Protein AF-A0A3D4EBK7-F1 (afdb_monomer)

Radius of gyration: 24.38 Å; Cα contacts (8 Å, |Δi|>4): 128; chains: 1; bounding box: 46×70×56 Å

Foldseek 3Di:
DDDDPCPVVVLVVVQVVVLVVQDDPDDPDPSPTAADEAEAEEQDDDDPDPPDDQKDKDADADPPPRHGPDPRYMYIYGNLNPLDDDLVRQPDPVNVVSVCVNCVVVPPDDPPSQPDPVVVVVVVVVVLVPDDPVVVVVSVVVVVVVVVVVVVVVVVVVVVVVVVVVVD

Secondary structure (DSSP, 8-state):
----TTHHHHHHHHHHHHHHHTPPTTS-----PPPEEEEEEESS--SS-TT--SEEEEE-B-TTT--BS-SSEEEEEEEGGG----GGG--SHHHHHHHHHHHGGGTTS--GGG-SHHHHHHHHHHHHHHS-HHHHHHHHHHHHHHHHHHHHHHHHHHHHHHHHHH--

Mean predicted aligned error: 13.26 Å

Solvent-accessible surface ar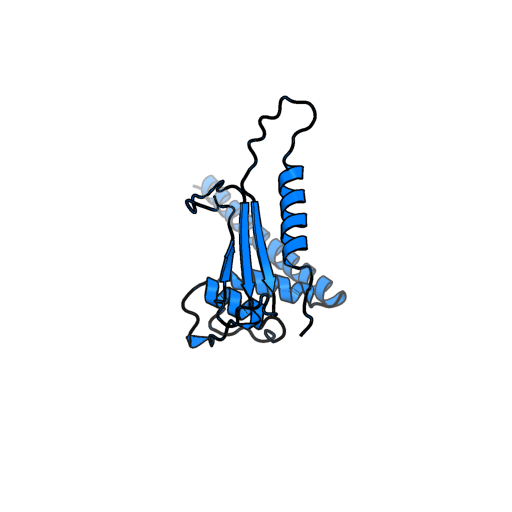ea (backbone atoms only — not comparable to full-atom values): 10391 Å² total; per-residue (Å²): 134,85,82,66,91,58,54,67,59,48,53,50,51,55,48,49,52,58,60,57,67,68,63,64,86,97,54,97,70,84,80,83,70,79,65,46,75,45,76,46,81,38,74,59,89,81,78,92,62,89,80,68,64,51,67,46,76,51,68,54,52,43,89,86,81,61,46,71,74,50,86,46,47,39,41,37,38,35,30,47,62,68,66,78,76,53,75,92,64,51,82,44,75,67,46,47,50,50,48,46,68,61,41,54,95,69,59,85,63,85,56,80,85,56,74,48,78,75,43,49,61,52,50,54,52,50,51,57,69,72,42,52,78,66,52,40,53,52,50,52,50,51,56,50,52,53,52,51,52,51,50,51,54,50,48,53,53,52,52,54,52,53,52,55,62,74,76,104

Sequence (168 aa):
MAYQKHFRERALYYSGMVMHSQGVKGKKWNYNIKGVYFIGLQNFTFGPERGGGLIRRYSIRDDESGELMTDKLRFVFIEIGRFDKRPEELKTNLDKWFYVLKNLHRLLERPTALVDRIFRRFFEAAEVISLTKEEKKQYVSNMINERDTYNQIAYAREFGREEGIKQG

Structure (mmCIF, N/CA/C/O backbone):
data_AF-A0A3D4EBK7-F1
#
_entry.id   AF-A0A3D4EBK7-F1
#
loop_
_atom_site.group_PDB
_atom_site.id
_atom_site.type_symbol
_atom_site.label_atom_id
_atom_site.label_alt_id
_atom_site.label_comp_id
_atom_site.label_asym_id
_atom_site.label_entity_id
_atom_site.label_seq_id
_atom_site.pdbx_PDB_ins_code
_atom_site.Cartn_x
_atom_site.Cartn_y
_atom_site.Cartn_z
_atom_site.occupancy
_atom_site.B_iso_or_equiv
_atom_site.auth_seq_id
_atom_site.auth_comp_id
_atom_site.auth_asym_id
_atom_site.auth_atom_id
_atom_site.pdbx_PDB_model_num
ATOM 1 N N . MET A 1 1 ? 17.545 -15.353 -1.963 1.00 46.62 1 MET A N 1
ATOM 2 C CA . MET A 1 1 ? 16.544 -14.348 -1.530 1.00 46.62 1 MET A CA 1
ATOM 3 C C . MET A 1 1 ? 16.674 -14.158 -0.029 1.00 46.62 1 MET A C 1
ATOM 5 O O . MET A 1 1 ? 16.774 -15.155 0.671 1.00 46.62 1 MET A O 1
ATOM 9 N N . ALA A 1 2 ? 16.711 -12.917 0.461 1.00 49.31 2 ALA A N 1
ATOM 10 C CA . ALA A 1 2 ? 16.822 -12.640 1.892 1.00 49.31 2 ALA A CA 1
ATOM 11 C C . ALA A 1 2 ? 15.432 -12.681 2.549 1.00 49.31 2 ALA A C 1
ATOM 13 O O . ALA A 1 2 ? 14.575 -11.854 2.244 1.00 49.31 2 ALA A O 1
ATOM 14 N N . TYR A 1 3 ? 15.208 -13.649 3.438 1.00 56.78 3 TYR A N 1
ATOM 15 C CA . TYR A 1 3 ? 14.006 -13.722 4.266 1.00 56.78 3 TYR A CA 1
ATOM 16 C C . TYR A 1 3 ? 14.026 -12.598 5.312 1.00 56.78 3 TYR A C 1
ATOM 18 O O . TYR A 1 3 ? 14.952 -12.495 6.115 1.00 56.78 3 TYR A O 1
ATOM 26 N N . GLN A 1 4 ? 13.008 -11.740 5.306 1.00 65.38 4 GLN A N 1
ATOM 27 C CA . GLN A 1 4 ? 12.892 -10.617 6.238 1.00 65.38 4 GLN A CA 1
ATOM 28 C C . GLN A 1 4 ? 12.036 -11.023 7.442 1.00 65.38 4 GLN A C 1
ATOM 30 O O . GLN A 1 4 ? 10.821 -10.834 7.439 1.00 65.38 4 GLN A O 1
ATOM 35 N N . LYS A 1 5 ? 12.686 -11.561 8.482 1.00 66.94 5 LYS A N 1
ATOM 36 C CA . LYS A 1 5 ? 12.030 -12.133 9.675 1.00 66.94 5 LYS A CA 1
ATOM 37 C C . LYS A 1 5 ? 10.994 -11.211 10.330 1.00 66.94 5 LYS A C 1
ATOM 39 O O . LYS A 1 5 ? 9.977 -11.706 10.791 1.00 66.94 5 LYS A O 1
ATOM 44 N N . HIS A 1 6 ? 11.245 -9.901 10.344 1.00 78.06 6 HIS A N 1
ATOM 45 C CA . HIS A 1 6 ? 10.429 -8.921 11.075 1.00 78.06 6 HIS A CA 1
ATOM 46 C C . HIS A 1 6 ? 9.628 -7.974 10.172 1.00 78.06 6 HIS A C 1
ATOM 48 O O . HIS A 1 6 ? 9.375 -6.820 10.517 1.00 78.06 6 HIS A O 1
ATOM 54 N N . PHE A 1 7 ? 9.305 -8.398 8.949 1.00 80.19 7 PHE A N 1
ATOM 55 C CA . PHE A 1 7 ? 8.686 -7.496 7.980 1.00 80.19 7 PHE A CA 1
ATOM 56 C C . PHE A 1 7 ? 7.288 -7.015 8.406 1.00 80.19 7 PHE A C 1
ATOM 58 O O . PHE A 1 7 ? 6.973 -5.837 8.235 1.00 80.19 7 PHE A O 1
ATOM 65 N N . ARG A 1 8 ? 6.472 -7.894 9.004 1.00 83.38 8 ARG A N 1
ATOM 66 C CA . ARG A 1 8 ? 5.125 -7.545 9.491 1.00 83.38 8 ARG A CA 1
ATOM 67 C C . ARG A 1 8 ? 5.197 -6.615 10.699 1.00 83.38 8 ARG A C 1
ATOM 69 O O . ARG A 1 8 ? 4.457 -5.642 10.773 1.00 83.38 8 ARG A O 1
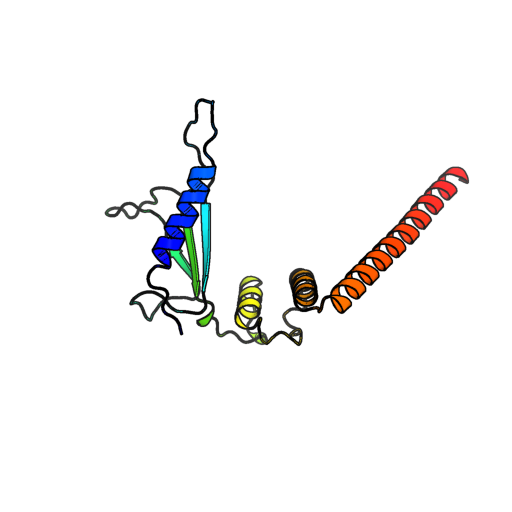ATOM 76 N N . GLU A 1 9 ? 6.140 -6.868 11.594 1.00 84.69 9 GLU A N 1
ATOM 77 C CA . GLU A 1 9 ? 6.393 -6.072 12.790 1.00 84.69 9 GLU A CA 1
ATOM 78 C C . GLU A 1 9 ? 6.860 -4.664 12.413 1.00 84.69 9 GLU A C 1
ATOM 80 O O . GLU A 1 9 ? 6.382 -3.687 12.982 1.00 84.69 9 GLU A O 1
ATOM 85 N N . ARG A 1 10 ? 7.713 -4.525 11.388 1.00 80.88 10 ARG A N 1
ATOM 86 C CA . ARG A 1 10 ? 8.081 -3.204 10.850 1.00 80.88 10 ARG A CA 1
ATOM 87 C C . ARG A 1 10 ? 6.892 -2.480 10.226 1.00 80.88 10 ARG A C 1
ATOM 89 O O . ARG A 1 10 ? 6.747 -1.280 10.433 1.00 80.88 10 ARG A O 1
ATOM 96 N N . ALA A 1 11 ? 6.035 -3.190 9.488 1.00 87.75 11 ALA A N 1
ATOM 97 C CA . ALA A 1 11 ? 4.824 -2.600 8.921 1.00 87.75 11 ALA A CA 1
ATOM 98 C C . ALA A 1 11 ? 3.899 -2.049 10.017 1.00 87.75 11 ALA A C 1
ATOM 100 O O . ALA A 1 11 ? 3.418 -0.918 9.908 1.00 87.75 11 ALA A O 1
ATOM 101 N N . LEU A 1 12 ? 3.705 -2.817 11.094 1.00 89.75 12 LEU A N 1
ATOM 102 C CA . LEU A 1 12 ? 2.967 -2.389 12.283 1.00 89.75 12 LEU A CA 1
ATOM 103 C C . LEU A 1 12 ? 3.625 -1.172 12.941 1.00 89.75 12 LEU A C 1
ATOM 105 O O . LEU A 1 12 ? 2.953 -0.167 13.160 1.00 89.75 12 LEU A O 1
ATOM 109 N N . TYR A 1 13 ? 4.936 -1.229 13.185 1.00 79.94 13 TYR A N 1
ATOM 110 C CA . TYR A 1 13 ? 5.700 -0.151 13.813 1.00 79.94 13 TYR A CA 1
ATOM 111 C C . TYR A 1 13 ? 5.580 1.171 13.040 1.00 79.94 13 TYR A C 1
ATOM 113 O O . TYR A 1 13 ? 5.189 2.189 13.612 1.00 79.94 13 TYR A O 1
ATOM 121 N N . TYR A 1 14 ? 5.827 1.158 11.726 1.00 83.25 14 TYR A N 1
ATOM 122 C CA . TYR A 1 14 ? 5.720 2.362 10.897 1.00 83.25 14 TYR A CA 1
ATOM 123 C C . TYR A 1 14 ? 4.290 2.901 10.830 1.00 83.25 14 TYR A C 1
ATOM 125 O O . TYR A 1 14 ? 4.085 4.112 10.909 1.00 83.25 14 TYR A O 1
ATOM 133 N N . SER A 1 15 ? 3.292 2.019 10.738 1.00 89.44 15 SER A N 1
ATOM 134 C CA . SER A 1 15 ? 1.886 2.440 10.740 1.00 89.44 15 SER A CA 1
ATOM 135 C C . SER A 1 15 ? 1.505 3.089 12.070 1.00 89.44 15 SER A C 1
ATOM 137 O O . SER A 1 15 ? 0.875 4.144 12.076 1.00 89.44 15 SER A O 1
ATOM 139 N N . GLY A 1 16 ? 1.961 2.517 13.189 1.00 87.12 16 GLY A N 1
ATOM 140 C CA . GLY A 1 16 ? 1.767 3.068 14.528 1.00 87.12 16 GLY A CA 1
ATOM 141 C C . GLY A 1 16 ? 2.384 4.457 14.687 1.00 87.12 16 GLY A C 1
ATOM 142 O O . GLY A 1 16 ? 1.726 5.356 15.208 1.00 87.12 16 GLY A O 1
ATOM 143 N N . MET A 1 17 ? 3.596 4.681 14.166 1.00 80.75 17 MET A N 1
ATOM 144 C CA . MET A 1 17 ? 4.227 6.009 14.170 1.00 80.75 17 MET A CA 1
ATOM 145 C C . MET A 1 17 ? 3.399 7.049 13.406 1.00 80.75 17 MET A C 1
ATOM 147 O O . MET A 1 17 ? 3.202 8.163 13.896 1.00 80.75 17 MET A O 1
ATOM 151 N N . VAL A 1 18 ? 2.884 6.689 12.225 1.00 85.50 18 VAL A N 1
ATOM 152 C CA . VAL A 1 18 ? 2.034 7.582 11.424 1.00 85.50 18 VAL A CA 1
ATOM 153 C C . VAL A 1 18 ? 0.728 7.875 12.156 1.00 85.50 18 VAL A C 1
ATOM 155 O O . VAL A 1 18 ? 0.346 9.037 12.243 1.00 85.50 18 VAL A O 1
ATOM 158 N N . MET A 1 19 ? 0.070 6.870 12.740 1.00 89.75 19 MET A N 1
ATOM 159 C CA . MET A 1 19 ? -1.144 7.068 13.544 1.00 89.75 19 MET A CA 1
ATOM 160 C C . MET A 1 19 ? -0.885 7.991 14.742 1.00 89.75 19 MET A C 1
ATOM 162 O O . MET A 1 19 ? -1.631 8.945 14.952 1.00 89.75 19 MET A O 1
ATOM 166 N N . HIS A 1 20 ? 0.205 7.758 15.477 1.00 87.00 20 HIS A N 1
ATOM 167 C CA . HIS A 1 20 ? 0.605 8.573 16.623 1.00 87.00 20 HIS A CA 1
ATOM 168 C C . HIS A 1 20 ? 0.879 10.036 16.238 1.00 87.00 20 HIS A C 1
ATOM 170 O O . HIS A 1 20 ? 0.445 10.950 16.936 1.00 87.00 20 HIS A O 1
ATOM 176 N N . SER A 1 21 ? 1.541 10.280 15.100 1.00 86.31 21 SER A N 1
ATOM 177 C CA . SER A 1 21 ? 1.872 11.637 14.633 1.00 86.31 21 SER A CA 1
ATOM 178 C C . SER A 1 21 ? 0.661 12.533 14.338 1.00 86.31 21 SER A C 1
ATOM 180 O O . SER A 1 21 ? 0.822 13.7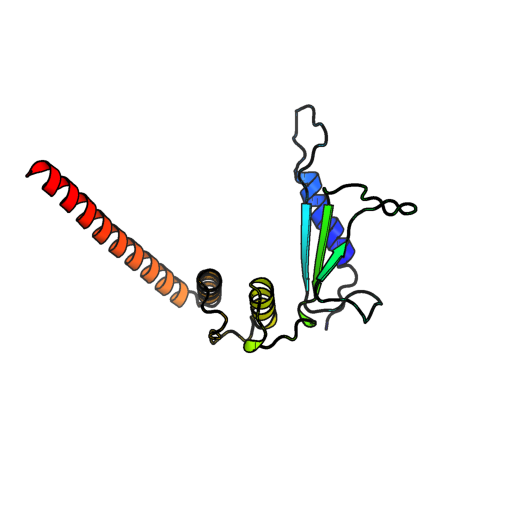43 14.209 1.00 86.31 21 SER A O 1
ATOM 182 N N . GLN A 1 22 ? -0.547 11.967 14.254 1.00 88.31 22 GLN A N 1
ATOM 183 C CA . GLN A 1 22 ? -1.778 12.732 14.036 1.00 88.31 22 GLN A CA 1
ATOM 184 C C . GLN A 1 22 ? -2.300 13.415 15.308 1.00 88.31 22 GLN A C 1
ATOM 186 O O . GLN A 1 22 ? -3.226 14.225 15.230 1.00 88.31 22 GLN A O 1
ATOM 191 N N . GLY A 1 23 ? -1.736 13.093 16.475 1.00 86.69 23 GLY A N 1
ATOM 192 C CA . GLY A 1 23 ? -2.082 13.742 17.734 1.00 86.69 23 GLY A CA 1
ATOM 193 C C . GLY A 1 23 ? -1.732 15.231 17.732 1.00 86.69 23 GLY A C 1
ATOM 194 O O . GLY A 1 23 ? -0.652 15.636 17.304 1.00 86.69 23 GLY A O 1
ATOM 195 N N . VAL A 1 24 ? -2.639 16.063 18.248 1.00 82.25 24 VAL A N 1
ATOM 196 C CA . VAL A 1 24 ? -2.443 17.517 18.352 1.00 82.25 24 VAL A CA 1
ATOM 197 C C . VAL A 1 24 ? -2.083 17.880 19.793 1.00 82.25 24 VAL A C 1
ATOM 199 O O . VAL A 1 24 ? -2.842 17.588 20.715 1.00 82.25 24 VAL A O 1
ATOM 202 N N . LYS A 1 25 ? -0.938 18.543 20.004 1.00 76.38 25 LYS A N 1
ATOM 203 C CA . LYS A 1 25 ? -0.532 19.035 21.334 1.00 76.38 25 LYS A CA 1
ATOM 204 C C . LYS A 1 25 ? -1.397 20.226 21.773 1.00 76.38 25 LYS A C 1
ATOM 206 O O . LYS A 1 25 ? -1.707 21.101 20.970 1.00 76.38 25 LYS A O 1
ATOM 211 N N . GLY A 1 26 ? -1.731 20.292 23.065 1.00 70.62 26 GLY A N 1
ATOM 212 C CA . GLY A 1 26 ? -2.263 21.505 23.706 1.00 70.62 26 GLY A CA 1
ATOM 213 C C . GLY A 1 26 ? -3.747 21.828 23.472 1.00 70.62 26 GLY A C 1
ATOM 214 O O . GLY A 1 26 ? -4.199 22.885 23.900 1.00 70.62 26 GLY A O 1
ATOM 215 N N . LYS A 1 27 ? -4.530 20.944 22.838 1.00 69.56 27 LYS A N 1
ATOM 216 C CA . LYS A 1 27 ? -6.000 21.056 22.738 1.00 69.56 27 LYS A CA 1
ATOM 217 C C . LYS A 1 27 ? -6.674 19.765 23.208 1.00 69.56 27 LYS A C 1
ATOM 219 O O . LYS A 1 27 ? -6.047 18.710 23.207 1.00 69.56 27 LYS A O 1
ATOM 224 N N . LYS A 1 28 ? -7.967 19.839 23.559 1.00 80.94 28 LYS A N 1
ATOM 225 C CA . LYS A 1 28 ? -8.824 18.648 23.715 1.00 80.94 28 LYS A CA 1
ATOM 226 C C . LYS A 1 28 ? -8.781 17.854 22.403 1.00 80.94 28 LYS A C 1
ATOM 228 O O . LYS A 1 28 ? -9.316 18.312 21.396 1.00 80.94 28 LYS A O 1
ATOM 233 N N . TRP A 1 29 ? -8.113 16.704 22.404 1.00 83.50 29 TRP A N 1
ATOM 234 C CA . TRP A 1 29 ? -8.036 15.808 21.252 1.00 83.50 29 TRP A CA 1
ATOM 235 C C . TRP A 1 29 ? -9.046 14.675 21.421 1.00 83.50 29 TRP A C 1
ATOM 237 O O . TRP A 1 29 ? -9.103 14.034 22.464 1.00 83.50 29 TRP A O 1
ATOM 247 N N . ASN A 1 30 ? -9.863 14.453 20.394 1.00 87.94 30 ASN A N 1
ATOM 248 C CA . ASN A 1 30 ? -10.961 13.486 20.400 1.00 87.94 30 ASN A CA 1
ATOM 249 C C . ASN A 1 30 ? -10.594 12.130 19.773 1.00 87.94 30 ASN A C 1
ATOM 251 O O . ASN A 1 30 ? -11.491 11.349 19.477 1.00 87.94 30 ASN A O 1
ATOM 255 N N . TYR A 1 31 ? -9.306 11.873 19.514 1.00 88.00 31 TYR A N 1
ATOM 256 C CA . TYR A 1 31 ? -8.801 10.631 18.912 1.00 88.00 31 TYR A CA 1
ATOM 257 C C . TYR A 1 31 ? -9.352 10.292 17.514 1.00 88.00 31 TYR A C 1
ATOM 259 O O . TYR A 1 31 ? -9.106 9.197 17.008 1.00 88.00 31 TYR A O 1
ATOM 267 N N . ASN A 1 32 ? -10.036 11.223 16.835 1.00 89.19 32 ASN A N 1
ATOM 268 C CA . ASN A 1 32 ? -10.517 11.013 15.470 1.00 89.19 32 ASN A CA 1
ATOM 269 C C . ASN A 1 32 ? -9.361 11.098 14.461 1.00 89.19 32 ASN A C 1
ATOM 271 O O . ASN A 1 32 ? -9.125 12.132 13.832 1.00 89.19 32 ASN A O 1
ATOM 275 N N . ILE A 1 33 ? -8.616 10.004 14.333 1.00 90.81 33 ILE A N 1
ATOM 276 C CA . ILE A 1 33 ? -7.518 9.880 13.378 1.00 90.81 33 ILE A CA 1
ATOM 277 C C . ILE A 1 33 ? -8.036 9.687 11.943 1.00 90.81 33 ILE A C 1
ATOM 279 O O . ILE A 1 33 ? -9.092 9.094 11.678 1.00 90.81 33 ILE A O 1
ATOM 283 N N . LYS A 1 34 ? -7.251 10.172 10.983 1.00 93.88 34 LYS A N 1
ATOM 284 C CA . LYS A 1 34 ? -7.360 9.826 9.566 1.00 93.88 34 LYS A CA 1
ATOM 285 C C . LYS A 1 34 ? -6.867 8.397 9.350 1.00 93.88 34 LYS A C 1
ATOM 287 O O . LYS A 1 34 ? -5.954 7.932 10.035 1.00 93.88 34 LYS A O 1
ATOM 292 N N . GLY A 1 35 ? -7.471 7.725 8.372 1.00 94.50 35 GLY A N 1
ATOM 293 C CA . GLY A 1 35 ? -7.097 6.364 8.012 1.00 94.50 35 GLY A CA 1
ATOM 294 C C . GLY A 1 35 ? -5.658 6.271 7.500 1.00 94.50 35 GLY A C 1
ATOM 295 O O . GLY A 1 35 ? -5.187 7.150 6.778 1.00 94.50 35 GLY A O 1
ATOM 296 N N . VAL A 1 36 ? -4.976 5.191 7.866 1.00 93.94 36 VAL A N 1
ATOM 297 C CA . VAL A 1 36 ? -3.604 4.866 7.480 1.00 93.94 36 VAL A CA 1
ATOM 298 C C . VAL A 1 36 ? -3.610 3.586 6.653 1.00 93.94 36 VAL A C 1
ATOM 300 O O . VAL A 1 36 ? -4.144 2.553 7.061 1.00 93.94 36 VAL A O 1
ATOM 303 N N . TYR A 1 37 ? -2.990 3.660 5.478 1.00 92.69 37 TYR A N 1
ATOM 304 C CA . TYR A 1 37 ? -2.745 2.513 4.614 1.00 92.69 37 TYR A CA 1
ATOM 305 C C . TYR A 1 37 ? -1.250 2.236 4.581 1.00 92.69 37 TYR A C 1
ATOM 307 O O . TYR A 1 37 ? -0.468 3.068 4.123 1.00 92.69 37 TYR A O 1
ATOM 315 N N . PHE A 1 38 ? -0.860 1.049 5.026 1.00 92.88 38 PHE A N 1
ATOM 316 C CA . PHE A 1 38 ? 0.479 0.545 4.777 1.00 92.88 38 PHE A CA 1
ATOM 317 C C . PHE A 1 38 ? 0.505 -0.170 3.430 1.00 92.88 38 PHE A C 1
ATOM 319 O O . PHE A 1 38 ? -0.285 -1.087 3.205 1.00 92.88 38 PHE A O 1
ATOM 326 N N . ILE A 1 39 ? 1.432 0.216 2.552 1.00 91.25 39 ILE A N 1
ATOM 327 C CA . ILE A 1 39 ? 1.666 -0.456 1.271 1.00 91.25 39 ILE A CA 1
ATOM 328 C C . ILE A 1 39 ? 3.105 -0.970 1.254 1.00 91.25 39 ILE A C 1
ATOM 330 O O . ILE A 1 39 ? 4.050 -0.198 1.115 1.00 91.25 39 ILE A O 1
ATOM 334 N N . GLY A 1 40 ? 3.271 -2.283 1.403 1.00 87.44 40 GLY A N 1
ATOM 335 C CA . GLY A 1 40 ? 4.568 -2.953 1.354 1.00 87.44 40 GLY A CA 1
ATOM 336 C C . GLY A 1 40 ? 4.826 -3.567 -0.015 1.00 87.44 40 GLY A C 1
ATOM 337 O O . GLY A 1 40 ? 4.191 -4.559 -0.361 1.00 87.44 40 GLY A O 1
ATOM 338 N N . LEU A 1 41 ? 5.777 -3.018 -0.770 1.00 84.25 41 LEU A N 1
ATOM 339 C CA . LEU A 1 41 ? 6.288 -3.626 -2.001 1.00 84.25 41 LEU A CA 1
ATOM 340 C C . LEU A 1 41 ? 7.480 -4.532 -1.669 1.00 84.25 41 LEU A C 1
ATOM 342 O O . LEU A 1 41 ? 8.437 -4.085 -1.040 1.00 84.25 41 LEU A O 1
ATOM 346 N N . GLN A 1 42 ? 7.446 -5.791 -2.104 1.00 80.44 42 GLN A N 1
ATOM 347 C CA . GLN A 1 42 ? 8.495 -6.764 -1.784 1.00 80.44 42 GLN A CA 1
ATOM 348 C C . GLN A 1 42 ? 8.720 -7.773 -2.909 1.00 80.44 42 GLN A C 1
ATOM 350 O O . GLN A 1 42 ? 7.781 -8.200 -3.574 1.00 80.44 42 GLN A O 1
ATOM 355 N N . ASN A 1 43 ? 9.971 -8.196 -3.093 1.00 76.12 43 ASN A N 1
ATOM 356 C CA . ASN A 1 43 ? 10.382 -9.196 -4.087 1.00 76.12 43 ASN A CA 1
ATOM 357 C C . ASN A 1 43 ? 10.543 -10.614 -3.515 1.00 76.12 43 ASN A C 1
ATOM 359 O O . ASN A 1 43 ? 11.061 -11.492 -4.201 1.00 76.12 43 ASN A O 1
ATOM 363 N N . PHE A 1 44 ? 10.107 -10.839 -2.278 1.00 75.50 44 PHE A N 1
ATOM 364 C CA . PHE A 1 44 ? 10.120 -12.134 -1.608 1.00 75.50 44 PHE A CA 1
ATOM 365 C C . PHE A 1 44 ? 8.703 -12.520 -1.184 1.00 75.50 44 PHE A C 1
ATOM 367 O O . PHE A 1 44 ? 7.831 -11.669 -1.004 1.00 75.50 44 PHE A O 1
ATOM 374 N N . THR A 1 45 ? 8.483 -13.820 -1.025 1.00 73.31 45 THR A N 1
ATOM 375 C CA . THR A 1 45 ? 7.252 -14.363 -0.456 1.00 73.31 45 THR A CA 1
ATOM 376 C C . THR A 1 45 ? 7.375 -14.405 1.067 1.00 73.31 45 THR A C 1
ATOM 378 O O . THR A 1 45 ? 8.466 -14.599 1.608 1.00 73.31 45 THR A O 1
ATOM 381 N N . PHE A 1 46 ? 6.270 -14.203 1.783 1.00 67.75 46 PHE A N 1
ATOM 382 C CA . PHE A 1 46 ? 6.264 -14.221 3.246 1.00 67.75 46 PHE A CA 1
ATOM 383 C C . PHE A 1 46 ? 5.073 -15.027 3.780 1.00 67.75 46 PHE A C 1
ATOM 385 O O . PHE A 1 46 ? 3.951 -14.910 3.287 1.00 67.75 46 PHE A O 1
ATOM 392 N N . GLY A 1 47 ? 5.321 -15.830 4.816 1.00 62.53 47 GLY A N 1
ATOM 393 C CA . GLY A 1 47 ? 4.342 -16.738 5.422 1.00 62.53 47 GLY A CA 1
ATOM 394 C C . GLY A 1 47 ? 4.410 -18.182 4.891 1.00 62.53 47 GLY A C 1
ATOM 395 O O . GLY A 1 47 ? 4.972 -18.421 3.822 1.00 62.53 47 GLY A O 1
ATOM 396 N N . PRO A 1 48 ? 3.848 -19.155 5.635 1.00 52.88 48 PRO A N 1
ATOM 397 C CA . PRO A 1 48 ? 3.881 -20.581 5.282 1.00 52.88 48 PRO A CA 1
ATOM 398 C C . PRO A 1 48 ? 3.020 -20.925 4.054 1.00 52.88 48 PRO A C 1
ATOM 400 O O . PRO A 1 48 ? 3.165 -21.987 3.450 1.00 52.88 48 PRO A O 1
ATOM 403 N N . GLU A 1 49 ? 2.130 -20.020 3.653 1.00 56.41 49 GLU A N 1
ATOM 404 C CA . GLU A 1 49 ? 1.186 -20.248 2.569 1.00 56.41 49 GLU A CA 1
ATOM 405 C C . GLU A 1 49 ? 1.826 -20.045 1.195 1.00 56.41 49 GLU A C 1
ATOM 407 O O . GLU A 1 49 ? 1.930 -18.931 0.667 1.00 56.41 49 GLU A O 1
ATOM 412 N N . ARG A 1 50 ? 2.187 -21.162 0.562 1.00 51.47 50 ARG A N 1
ATOM 413 C CA . ARG A 1 50 ? 2.653 -21.204 -0.832 1.00 51.47 50 ARG A CA 1
ATOM 414 C C . ARG A 1 50 ? 1.610 -20.660 -1.837 1.00 51.47 50 ARG A C 1
ATOM 416 O O . ARG A 1 50 ? 2.002 -20.227 -2.918 1.00 51.47 50 ARG A O 1
ATOM 423 N N . GLY A 1 51 ? 0.329 -20.559 -1.460 1.00 56.12 51 GLY A N 1
ATOM 424 C CA . GLY A 1 51 ? -0.803 -20.180 -2.330 1.00 56.12 51 GLY A CA 1
ATOM 425 C C . GLY A 1 51 ? -1.197 -18.694 -2.409 1.00 56.12 51 GLY A C 1
ATOM 426 O O . GLY A 1 51 ? -2.249 -18.383 -2.952 1.00 56.12 51 GLY A O 1
ATOM 427 N N . GLY A 1 52 ? -0.405 -17.760 -1.874 1.00 61.19 52 GLY A N 1
ATOM 428 C CA . GLY A 1 52 ? -0.744 -16.328 -1.909 1.00 61.19 52 GLY A CA 1
ATOM 429 C C . GLY A 1 52 ? -0.842 -15.701 -3.297 1.00 61.19 52 GLY A C 1
ATOM 430 O O . GLY A 1 52 ? 0.025 -15.920 -4.141 1.00 61.19 52 GLY A O 1
ATOM 431 N N . GLY A 1 53 ? -1.844 -14.845 -3.506 1.00 77.19 53 GLY A N 1
ATOM 432 C CA . GLY A 1 53 ? -1.902 -13.953 -4.666 1.00 77.19 53 GLY A CA 1
ATOM 433 C C . GLY A 1 53 ? -0.874 -12.813 -4.596 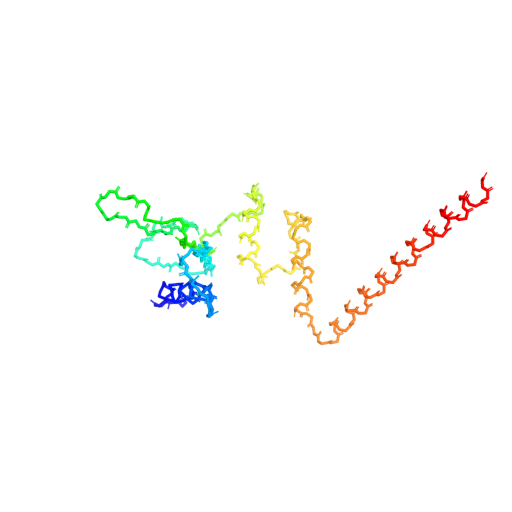1.00 77.19 53 GLY A C 1
ATOM 434 O O . GLY A 1 53 ? -0.301 -12.534 -3.546 1.00 77.19 53 GLY A O 1
ATOM 435 N N . LEU A 1 54 ? -0.681 -12.116 -5.721 1.00 87.38 54 LEU A N 1
ATOM 436 C CA . LEU A 1 54 ? 0.209 -10.950 -5.865 1.00 87.38 54 LEU A CA 1
ATOM 437 C C . LEU A 1 54 ? -0.034 -9.845 -4.823 1.00 87.38 54 LEU A C 1
ATOM 439 O O . LEU A 1 54 ? 0.902 -9.160 -4.420 1.00 87.38 54 LEU A O 1
ATOM 443 N N . ILE A 1 55 ? -1.288 -9.663 -4.405 1.00 89.69 55 ILE A N 1
ATOM 444 C CA . ILE A 1 55 ? -1.695 -8.658 -3.424 1.00 89.69 55 ILE A CA 1
ATOM 445 C C . ILE A 1 55 ? -2.366 -9.368 -2.253 1.00 89.69 55 ILE A C 1
ATOM 447 O O . ILE A 1 55 ? -3.399 -10.014 -2.426 1.00 89.69 55 ILE A O 1
ATOM 451 N N . ARG A 1 56 ? -1.831 -9.177 -1.049 1.00 88.62 56 ARG A N 1
ATOM 452 C CA . ARG A 1 56 ? -2.456 -9.597 0.207 1.00 88.62 56 ARG A CA 1
ATOM 453 C C . ARG A 1 56 ? -2.930 -8.378 0.980 1.00 88.62 56 ARG A C 1
ATOM 455 O O . ARG A 1 56 ? -2.215 -7.382 1.070 1.00 88.62 56 ARG A O 1
ATOM 462 N N . ARG A 1 57 ? -4.136 -8.451 1.538 1.00 91.75 57 ARG A N 1
ATOM 463 C CA . ARG A 1 57 ? -4.734 -7.362 2.317 1.00 91.75 57 ARG A CA 1
ATOM 464 C C . ARG A 1 57 ? -5.069 -7.858 3.714 1.00 91.75 57 ARG A C 1
ATOM 466 O O . ARG A 1 57 ? -5.654 -8.927 3.841 1.00 91.75 57 ARG A O 1
ATOM 473 N N . TYR A 1 58 ? -4.734 -7.068 4.726 1.00 93.12 58 TYR A N 1
ATOM 474 C CA . TYR A 1 58 ? -5.065 -7.347 6.122 1.00 93.12 58 TYR A CA 1
ATOM 475 C C . TYR A 1 58 ? -5.815 -6.166 6.740 1.00 93.12 58 TYR A C 1
ATOM 477 O O . TYR A 1 58 ? -5.606 -5.003 6.373 1.00 93.12 58 TYR A O 1
ATOM 485 N N . SER A 1 59 ? -6.701 -6.487 7.675 1.00 95.31 59 SER A N 1
ATOM 486 C CA . SER A 1 59 ? -7.538 -5.556 8.431 1.00 95.31 59 SER A CA 1
ATOM 487 C C . SER A 1 59 ? -7.738 -6.081 9.845 1.00 95.31 59 SER A C 1
ATOM 489 O O . SER A 1 59 ? -7.685 -7.293 10.040 1.00 95.31 59 SER A O 1
ATOM 491 N N . ILE A 1 60 ? -8.017 -5.188 10.793 1.00 94.69 60 ILE A N 1
ATOM 492 C CA . ILE A 1 60 ? -8.367 -5.575 12.162 1.00 94.69 60 ILE A CA 1
ATOM 493 C C . ILE A 1 60 ? -9.846 -5.948 12.198 1.00 94.69 60 ILE A C 1
ATOM 495 O O . ILE A 1 60 ? -10.687 -5.176 11.733 1.00 94.69 60 ILE A O 1
ATOM 499 N N . ARG A 1 61 ? -10.149 -7.137 12.703 1.00 96.69 61 ARG A N 1
ATOM 500 C CA . ARG A 1 61 ? -11.498 -7.691 12.753 1.00 96.69 61 ARG A CA 1
ATOM 501 C C . ARG A 1 61 ? -11.751 -8.303 14.118 1.00 96.69 61 ARG A C 1
ATOM 503 O O . ARG A 1 61 ? -10.795 -8.633 14.810 1.00 96.69 61 ARG A O 1
ATOM 510 N N . ASP A 1 62 ? -13.020 -8.407 14.463 1.00 97.81 62 ASP A N 1
ATOM 511 C CA . ASP A 1 62 ? -13.470 -9.247 15.562 1.00 97.81 62 ASP A CA 1
ATOM 512 C C . ASP A 1 62 ? -13.230 -10.730 15.226 1.00 97.81 62 ASP A C 1
ATOM 514 O O . ASP A 1 62 ? -13.433 -11.143 14.080 1.00 97.81 62 ASP A O 1
ATOM 518 N N . ASP A 1 63 ? -12.769 -11.510 16.204 1.00 97.00 63 ASP A N 1
ATOM 519 C CA . ASP A 1 63 ? -12.329 -12.895 15.985 1.00 97.00 63 ASP A CA 1
ATOM 520 C C . ASP A 1 63 ? -13.505 -13.876 15.837 1.00 97.00 63 ASP A C 1
ATOM 522 O O . ASP A 1 63 ? -13.373 -14.881 15.137 1.00 97.00 63 ASP A O 1
ATOM 526 N N . GLU A 1 64 ? -14.660 -13.590 16.447 1.00 97.50 64 GLU A N 1
ATOM 527 C CA . GLU A 1 64 ? -15.839 -14.465 16.388 1.00 97.50 64 GLU A CA 1
ATOM 528 C C . GLU A 1 64 ? -16.718 -14.158 15.170 1.00 97.50 64 GLU A C 1
ATOM 530 O O . GLU A 1 64 ? -17.052 -15.045 14.383 1.00 97.50 64 GLU A O 1
ATOM 535 N N . SER A 1 65 ? -17.088 -12.890 14.994 1.00 97.31 65 SER A N 1
ATOM 536 C CA . SER A 1 65 ? -18.006 -12.437 13.942 1.00 97.31 65 SER A CA 1
ATOM 537 C C . SER A 1 65 ? -17.309 -12.122 12.617 1.00 97.31 65 SER A C 1
ATOM 539 O O . SER A 1 65 ? -17.953 -12.067 11.565 1.00 97.31 65 SER A O 1
ATOM 541 N N . GLY A 1 66 ? -15.998 -11.861 12.641 1.00 96.44 66 GLY A N 1
ATOM 542 C CA . GLY A 1 66 ? -15.259 -11.347 11.489 1.00 96.44 66 GLY A CA 1
ATOM 543 C C . GLY A 1 66 ? -15.595 -9.894 11.126 1.00 96.44 66 GLY A C 1
ATOM 544 O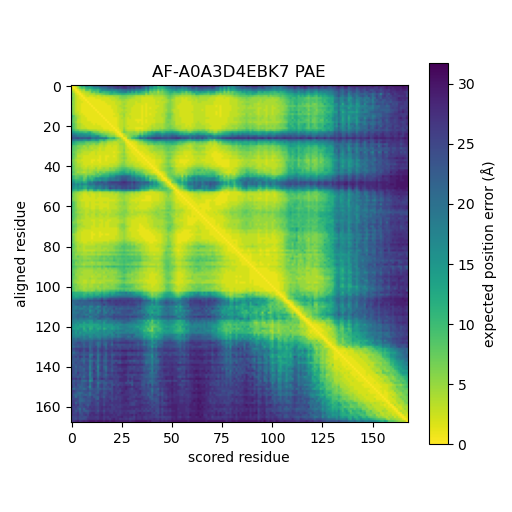 O . GLY A 1 66 ? -15.119 -9.398 10.090 1.00 96.44 66 GLY A O 1
ATOM 545 N N . GLU A 1 67 ? -16.400 -9.197 11.937 1.00 97.81 67 GLU A N 1
ATOM 546 C CA . GLU A 1 67 ? -16.774 -7.802 11.711 1.00 97.81 67 GLU A CA 1
ATOM 547 C C . GLU A 1 67 ? -15.531 -6.904 11.674 1.00 97.81 67 GLU A C 1
ATOM 549 O O . GLU A 1 67 ? -14.541 -7.118 12.372 1.00 97.81 67 GLU A O 1
ATOM 554 N N . LEU A 1 68 ? -15.546 -5.892 10.805 1.00 96.75 68 LEU A N 1
ATOM 555 C CA . LEU A 1 68 ? -14.455 -4.930 10.721 1.00 96.75 68 LEU A CA 1
ATOM 556 C C . LEU A 1 68 ? -14.485 -4.003 11.942 1.00 96.75 68 LEU A C 1
ATOM 558 O O . LEU A 1 68 ? -15.326 -3.116 12.010 1.00 96.75 68 LEU A O 1
ATOM 562 N N . MET A 1 69 ? -13.500 -4.133 12.833 1.00 96.38 69 MET A N 1
ATOM 563 C CA . MET A 1 69 ? -13.380 -3.266 14.012 1.00 96.38 69 MET A CA 1
ATOM 564 C C . MET A 1 69 ? -13.217 -1.787 13.623 1.00 96.38 69 MET A C 1
ATOM 566 O O . MET A 1 69 ? -13.742 -0.888 14.273 1.00 96.38 69 MET A O 1
ATOM 570 N N . THR A 1 70 ? -12.440 -1.510 12.570 1.00 94.19 70 THR A N 1
ATOM 571 C CA . THR A 1 70 ? -12.229 -0.151 12.060 1.00 94.19 70 THR A CA 1
ATOM 572 C C . THR A 1 70 ? -11.753 -0.153 10.609 1.00 94.19 70 THR A C 1
ATOM 574 O O . THR A 1 70 ? -11.000 -1.028 10.176 1.00 94.19 70 THR A O 1
ATOM 577 N N . ASP A 1 71 ? -12.140 0.867 9.846 1.00 93.56 71 ASP A N 1
ATOM 578 C CA . ASP A 1 71 ? -11.633 1.125 8.497 1.00 93.56 71 ASP A CA 1
ATOM 579 C C . ASP A 1 71 ? -10.355 1.984 8.482 1.00 93.56 71 ASP A C 1
ATOM 581 O O . ASP A 1 71 ? -9.748 2.177 7.425 1.00 93.56 71 ASP A O 1
ATOM 585 N N . LYS A 1 72 ? -9.914 2.463 9.654 1.00 94.75 72 LYS A N 1
ATOM 586 C CA . LYS A 1 72 ? -8.807 3.415 9.810 1.00 94.75 72 LYS A CA 1
ATOM 587 C C . LYS A 1 72 ? -7.420 2.805 9.636 1.00 94.75 72 LYS A C 1
ATOM 589 O O . LYS A 1 72 ? -6.462 3.563 9.535 1.00 94.75 72 LYS A O 1
ATOM 594 N N . LEU A 1 73 ? -7.280 1.481 9.598 1.00 95.69 73 LEU A N 1
ATOM 595 C CA . LEU A 1 73 ? -5.990 0.831 9.372 1.00 95.69 73 LEU A CA 1
ATOM 596 C C . LEU A 1 73 ? -6.123 -0.338 8.400 1.00 95.69 73 LEU A C 1
ATOM 598 O O . LEU A 1 73 ? -6.887 -1.280 8.621 1.00 95.69 73 LEU A O 1
ATOM 602 N N . ARG A 1 74 ? -5.344 -0.286 7.320 1.00 96.38 74 ARG A N 1
ATO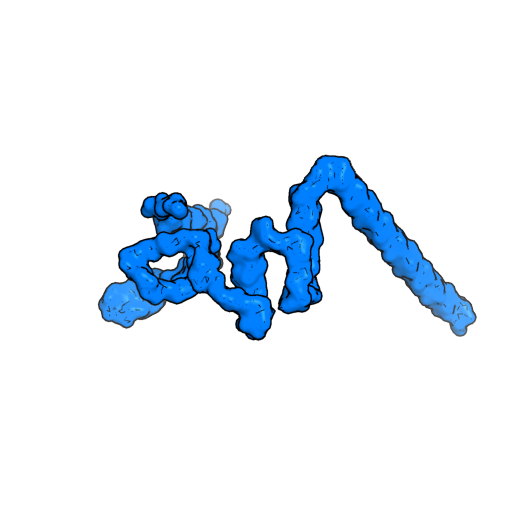M 603 C CA . ARG A 1 74 ? -5.270 -1.345 6.311 1.00 96.38 74 ARG A CA 1
ATOM 604 C C . ARG A 1 74 ? -3.821 -1.630 5.959 1.00 96.38 74 ARG A C 1
ATOM 606 O O . ARG A 1 74 ? -3.035 -0.709 5.744 1.00 96.38 74 ARG A O 1
ATOM 613 N N . PHE A 1 75 ? -3.495 -2.908 5.818 1.00 94.69 75 PHE A N 1
ATOM 614 C CA . PHE A 1 75 ? -2.204 -3.338 5.291 1.00 94.69 75 PHE A CA 1
ATOM 615 C C . PHE A 1 75 ? -2.401 -3.964 3.923 1.00 94.69 75 PHE A C 1
ATOM 617 O O . PHE A 1 75 ? -3.239 -4.848 3.753 1.00 94.69 75 PHE A O 1
ATOM 624 N N . VAL A 1 76 ? -1.608 -3.523 2.958 1.00 93.19 76 VAL A N 1
ATOM 625 C CA . VAL A 1 76 ? -1.552 -4.071 1.609 1.00 93.19 76 VAL A CA 1
ATOM 626 C C . VAL A 1 76 ? -0.115 -4.490 1.346 1.00 93.19 76 VAL A C 1
ATOM 628 O O . VAL A 1 76 ? 0.797 -3.670 1.350 1.00 93.19 76 VAL A O 1
ATOM 631 N N . PHE A 1 77 ? 0.092 -5.777 1.115 1.00 89.81 77 PHE A N 1
ATOM 632 C CA . PHE A 1 77 ? 1.389 -6.341 0.774 1.00 89.81 77 PHE A CA 1
ATOM 633 C C . PHE A 1 77 ? 1.368 -6.802 -0.675 1.00 89.81 77 PHE A C 1
ATOM 635 O O . PHE A 1 77 ? 0.472 -7.540 -1.080 1.00 89.81 77 PHE A O 1
ATOM 642 N N . ILE A 1 78 ? 2.351 -6.359 -1.449 1.00 90.50 78 ILE A N 1
ATOM 643 C CA . ILE A 1 78 ? 2.468 -6.613 -2.881 1.00 90.50 78 ILE A CA 1
ATOM 644 C C . ILE A 1 78 ? 3.732 -7.440 -3.106 1.00 90.50 78 ILE A C 1
ATOM 646 O O . ILE A 1 78 ? 4.848 -6.926 -3.022 1.00 90.50 78 ILE A O 1
ATOM 650 N N . GLU A 1 79 ? 3.552 -8.732 -3.376 1.00 88.62 79 GLU A N 1
ATOM 651 C CA . GLU A 1 79 ? 4.624 -9.696 -3.645 1.00 88.62 79 GLU A CA 1
ATOM 652 C C . GLU A 1 79 ? 5.035 -9.627 -5.123 1.00 88.62 79 GLU A C 1
ATOM 654 O O . GLU A 1 79 ? 4.694 -10.498 -5.923 1.00 88.62 79 GLU A O 1
ATOM 659 N N . ILE A 1 80 ? 5.781 -8.585 -5.500 1.00 87.06 80 ILE A N 1
ATOM 660 C CA . ILE A 1 80 ? 6.128 -8.277 -6.897 1.00 87.06 80 ILE A CA 1
ATOM 661 C C . ILE A 1 80 ? 6.845 -9.430 -7.612 1.00 87.06 80 ILE A C 1
ATOM 663 O O . ILE A 1 80 ? 6.725 -9.583 -8.825 1.00 87.06 80 ILE A O 1
ATOM 667 N N . GLY A 1 81 ? 7.544 -10.291 -6.865 1.00 82.19 81 GLY A N 1
ATOM 668 C CA . GLY A 1 81 ? 8.172 -11.498 -7.406 1.00 82.19 81 GLY A CA 1
ATOM 669 C C . GLY A 1 81 ? 7.182 -12.423 -8.126 1.00 82.19 81 GLY A C 1
ATOM 670 O O . GLY A 1 81 ? 7.542 -12.999 -9.155 1.00 82.19 81 GLY A O 1
ATOM 671 N N . ARG A 1 82 ? 5.928 -12.489 -7.655 1.00 85.00 82 ARG A N 1
ATOM 672 C CA . ARG A 1 82 ? 4.85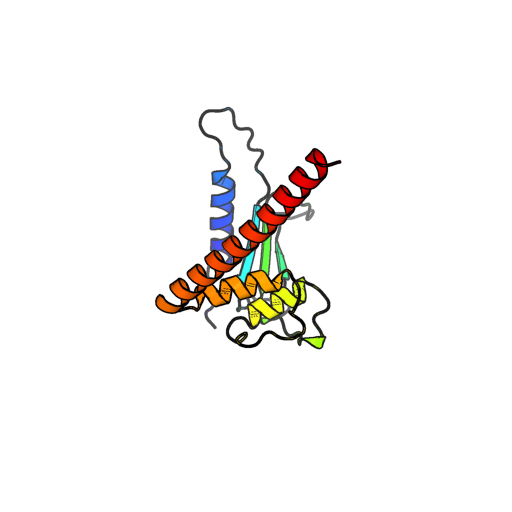3 -13.320 -8.224 1.00 85.00 82 ARG A CA 1
ATOM 673 C C . ARG A 1 82 ? 4.211 -12.739 -9.488 1.00 85.00 82 ARG A C 1
ATOM 675 O O . ARG A 1 82 ? 3.397 -13.415 -10.096 1.00 85.00 82 ARG A O 1
ATOM 682 N N . PHE A 1 83 ? 4.529 -11.504 -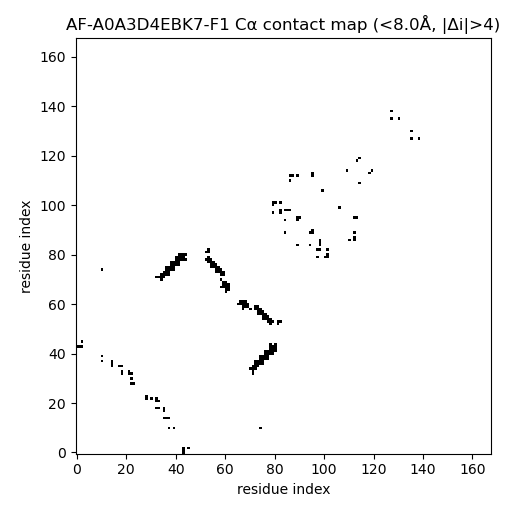9.880 1.00 88.94 83 PHE A N 1
ATOM 683 C CA . PHE A 1 83 ? 3.945 -10.893 -11.077 1.00 88.94 83 PHE A CA 1
ATOM 684 C C . PHE A 1 83 ? 4.611 -11.426 -12.351 1.00 88.94 83 PHE A C 1
ATOM 686 O O . PHE A 1 83 ? 5.787 -11.164 -12.568 1.00 88.94 83 PHE A O 1
ATOM 693 N N . ASP A 1 84 ? 3.904 -12.155 -13.202 1.00 88.31 84 ASP A N 1
ATOM 694 C CA . ASP A 1 84 ? 4.473 -12.914 -14.329 1.00 88.31 84 ASP A CA 1
ATOM 695 C C . ASP A 1 84 ? 3.919 -12.532 -15.711 1.00 88.31 84 ASP A C 1
ATOM 697 O O . ASP A 1 84 ? 4.351 -13.093 -16.716 1.00 88.31 84 ASP A O 1
ATOM 701 N N . LYS A 1 85 ? 3.031 -11.535 -15.780 1.00 90.75 85 LYS A N 1
ATOM 702 C CA . LYS A 1 85 ? 2.469 -11.049 -17.046 1.00 90.75 85 LYS A CA 1
ATOM 703 C C . LYS A 1 85 ? 3.544 -10.477 -17.972 1.00 90.75 85 LYS A C 1
ATOM 705 O O . LYS A 1 85 ? 4.392 -9.684 -17.551 1.00 90.75 85 LYS A O 1
ATOM 710 N N . ARG A 1 86 ? 3.439 -10.820 -19.253 1.00 88.56 86 ARG A N 1
ATOM 711 C CA . ARG A 1 86 ? 4.202 -10.255 -20.372 1.00 88.56 86 ARG A CA 1
ATOM 712 C C . ARG A 1 86 ? 3.617 -8.907 -20.822 1.00 88.56 86 ARG A C 1
ATOM 714 O O . ARG A 1 86 ? 2.473 -8.606 -20.470 1.00 88.56 86 ARG A O 1
ATOM 721 N N . PRO A 1 87 ? 4.358 -8.091 -21.599 1.00 86.06 87 PRO A N 1
ATOM 722 C CA . PRO A 1 87 ? 3.883 -6.792 -22.086 1.00 86.06 87 PRO A CA 1
ATOM 723 C C . PRO A 1 87 ? 2.511 -6.828 -22.776 1.00 86.06 87 PRO A C 1
ATOM 725 O O . PRO A 1 87 ? 1.702 -5.924 -22.580 1.00 86.06 87 PRO A O 1
ATOM 728 N N . GLU A 1 88 ? 2.220 -7.888 -23.528 1.00 87.62 88 GLU A N 1
ATOM 729 C CA . GLU A 1 88 ? 0.967 -8.065 -24.274 1.00 87.62 88 GLU A CA 1
ATOM 730 C C . GLU A 1 88 ? -0.221 -8.387 -23.348 1.00 87.62 88 GLU A C 1
ATOM 732 O O . GLU A 1 88 ? -1.384 -8.228 -23.715 1.00 87.62 88 GLU A O 1
ATOM 737 N N . GLU A 1 89 ? 0.063 -8.827 -22.120 1.00 89.56 89 GLU A N 1
ATOM 738 C CA . GLU A 1 89 ? -0.918 -9.238 -21.112 1.00 89.56 89 GLU A CA 1
ATOM 739 C C . GLU A 1 89 ? -1.263 -8.095 -20.135 1.00 89.56 89 GLU A C 1
ATOM 741 O O . GLU A 1 89 ? -2.107 -8.260 -19.244 1.00 89.56 89 GLU A O 1
ATOM 746 N N . LEU A 1 90 ? -0.639 -6.919 -20.292 1.00 89.69 90 LEU A N 1
ATOM 747 C CA . LEU A 1 90 ? -0.829 -5.743 -19.439 1.00 89.69 90 LEU A CA 1
ATOM 748 C C . LEU A 1 90 ? -2.140 -5.014 -19.767 1.00 89.69 90 LEU A C 1
ATOM 750 O O . LEU A 1 90 ? -2.166 -4.007 -20.473 1.00 89.69 90 LEU A O 1
ATOM 754 N N . LYS A 1 91 ? -3.249 -5.515 -19.217 1.00 87.69 91 LYS A N 1
ATOM 755 C CA . LYS A 1 91 ? -4.598 -4.977 -19.469 1.00 87.69 91 LYS A CA 1
ATOM 756 C C . LYS A 1 91 ? -4.934 -3.745 -18.628 1.00 87.69 91 LYS A C 1
ATOM 758 O O . LYS A 1 91 ? -5.737 -2.918 -19.049 1.00 87.69 91 LYS A O 1
ATOM 763 N N . THR A 1 92 ? -4.360 -3.626 -17.430 1.00 88.44 92 THR A N 1
ATOM 764 C CA . THR A 1 92 ? -4.694 -2.554 -16.477 1.00 88.44 92 THR A CA 1
ATOM 765 C C . THR A 1 92 ? -3.498 -1.657 -16.163 1.00 88.44 92 THR A C 1
ATOM 767 O O . THR A 1 92 ? -2.344 -2.070 -16.268 1.00 88.44 92 THR A O 1
ATOM 770 N N . ASN A 1 93 ? -3.756 -0.433 -15.691 1.00 84.75 93 ASN A N 1
ATOM 771 C CA . ASN A 1 93 ? -2.688 0.447 -15.196 1.00 84.75 93 ASN A CA 1
ATOM 772 C C . ASN A 1 93 ? -1.918 -0.177 -14.026 1.00 84.75 93 ASN A C 1
ATOM 774 O O . ASN A 1 93 ? -0.721 0.057 -13.885 1.00 84.75 93 ASN A O 1
ATOM 778 N N . LEU A 1 94 ? -2.585 -0.996 -13.210 1.00 87.38 94 LEU A N 1
ATOM 779 C CA . LEU A 1 94 ? -1.944 -1.713 -12.116 1.00 87.38 94 LEU A CA 1
ATOM 780 C C . LEU A 1 94 ? -0.975 -2.787 -12.635 1.00 87.38 94 LEU A C 1
ATOM 782 O O . LEU A 1 94 ? 0.136 -2.890 -12.123 1.00 87.38 94 LEU A O 1
ATOM 786 N N . ASP A 1 95 ? -1.348 -3.515 -13.695 1.00 88.12 95 ASP A N 1
ATOM 787 C CA . ASP A 1 95 ? -0.450 -4.465 -14.365 1.00 88.12 95 ASP A CA 1
ATOM 788 C C . ASP A 1 95 ? 0.789 -3.759 -14.917 1.00 88.12 95 ASP A C 1
ATOM 790 O O . ASP A 1 95 ? 1.908 -4.216 -14.697 1.00 88.12 95 ASP A O 1
ATOM 794 N N . LYS A 1 96 ? 0.601 -2.610 -15.578 1.00 87.12 96 LYS A N 1
ATOM 795 C CA . LYS A 1 96 ? 1.708 -1.788 -16.086 1.00 87.12 96 LYS A CA 1
ATOM 796 C C . LYS A 1 96 ? 2.649 -1.353 -14.957 1.00 87.12 96 LYS A C 1
ATOM 798 O O . LYS A 1 96 ? 3.861 -1.511 -15.079 1.00 87.12 96 LYS A O 1
ATOM 803 N N . TRP A 1 97 ? 2.110 -0.869 -13.835 1.00 86.12 97 TRP A N 1
ATOM 804 C CA . TRP A 1 97 ? 2.914 -0.492 -12.667 1.00 86.12 97 TRP A CA 1
ATOM 805 C C . TRP A 1 97 ? 3.680 -1.672 -12.072 1.00 86.12 97 TRP A C 1
ATOM 807 O O . TRP A 1 97 ? 4.861 -1.534 -11.758 1.00 86.12 97 TRP A O 1
ATOM 817 N N . PHE A 1 98 ? 3.050 -2.839 -11.943 1.00 88.81 98 PHE A N 1
ATOM 818 C CA . PHE A 1 98 ? 3.733 -4.023 -11.430 1.00 88.81 98 PHE A CA 1
ATOM 819 C C . PHE A 1 98 ? 4.819 -4.528 -12.373 1.00 88.81 98 PHE A C 1
ATOM 821 O O . PHE A 1 98 ? 5.909 -4.875 -11.915 1.00 88.81 98 PHE A O 1
ATOM 828 N N . TYR A 1 99 ? 4.567 -4.488 -13.680 1.00 87.06 99 TYR A N 1
ATOM 829 C CA . TYR A 1 99 ? 5.572 -4.802 -14.685 1.00 87.06 99 TYR A CA 1
ATOM 830 C C . TYR A 1 99 ? 6.778 -3.867 -14.569 1.00 87.06 99 TYR A C 1
ATOM 832 O O . TYR A 1 99 ? 7.915 -4.340 -14.531 1.00 87.06 99 TYR A O 1
ATOM 840 N N . VAL A 1 100 ? 6.539 -2.556 -14.453 1.00 82.62 100 VAL A N 1
ATOM 841 C CA . VAL A 1 100 ? 7.601 -1.556 -14.286 1.00 82.62 100 VAL A CA 1
ATOM 842 C C . VAL A 1 100 ? 8.408 -1.810 -13.021 1.00 82.62 100 VAL A C 1
ATOM 844 O O . VAL A 1 100 ? 9.629 -1.905 -13.083 1.00 82.62 100 VAL A O 1
ATOM 847 N N . LEU A 1 101 ? 7.744 -1.978 -11.877 1.00 80.81 101 LEU A N 1
ATOM 848 C CA . LEU A 1 101 ? 8.417 -2.182 -10.593 1.00 80.81 101 LEU A CA 1
ATOM 849 C C . LEU A 1 101 ? 9.210 -3.497 -10.550 1.00 80.81 101 LEU A C 1
ATOM 851 O O . LEU A 1 101 ? 10.296 -3.532 -9.975 1.00 80.81 101 LEU A O 1
ATOM 855 N N . LYS A 1 102 ? 8.714 -4.569 -11.186 1.00 84.06 102 LYS A N 1
ATOM 856 C CA . LYS A 1 102 ? 9.437 -5.847 -11.293 1.00 84.06 102 LYS A CA 1
ATOM 857 C C . LYS A 1 102 ? 10.675 -5.734 -12.184 1.00 84.06 102 LYS A C 1
ATOM 859 O O . LYS A 1 102 ? 11.733 -6.272 -11.855 1.00 84.06 102 LYS A O 1
ATOM 864 N N . ASN A 1 103 ? 10.539 -5.045 -13.314 1.00 77.69 103 ASN A N 1
ATOM 865 C CA . ASN A 1 103 ? 11.561 -4.977 -14.357 1.00 77.69 103 ASN A CA 1
ATOM 866 C C . ASN A 1 103 ? 12.395 -3.692 -14.303 1.00 77.69 103 ASN A C 1
ATOM 868 O O . ASN A 1 103 ? 13.139 -3.424 -15.238 1.00 77.69 103 ASN A O 1
ATOM 872 N N . LEU A 1 104 ? 12.320 -2.923 -13.211 1.00 72.00 104 LEU A N 1
ATOM 873 C CA . LEU A 1 104 ? 12.942 -1.599 -13.103 1.00 72.00 104 LEU A CA 1
ATOM 874 C C . LEU A 1 104 ? 14.440 -1.603 -13.428 1.00 72.00 104 LEU A C 1
ATOM 876 O O . LEU A 1 104 ? 14.927 -0.723 -14.121 1.00 72.00 104 LEU A O 1
ATOM 880 N N . HIS A 1 105 ? 15.148 -2.647 -13.001 1.00 63.88 105 HIS A N 1
ATOM 881 C CA . HIS A 1 105 ? 16.574 -2.846 -13.269 1.00 63.88 105 HIS A CA 1
ATOM 882 C C . HIS A 1 105 ? 16.920 -3.179 -14.735 1.00 63.88 105 HIS A C 1
ATOM 884 O O . HIS A 1 105 ? 18.090 -3.149 -15.095 1.00 63.88 105 HIS A O 1
ATOM 890 N N . ARG A 1 106 ? 15.932 -3.543 -15.565 1.00 61.31 106 ARG A N 1
ATOM 891 C CA . ARG A 1 106 ? 16.087 -3.912 -16.989 1.00 61.31 106 ARG A CA 1
ATOM 892 C C . ARG A 1 106 ? 15.453 -2.899 -17.936 1.00 61.31 106 ARG A C 1
ATOM 894 O O . ARG A 1 106 ? 15.576 -3.041 -19.147 1.00 61.31 106 ARG A O 1
ATOM 901 N N . LEU A 1 107 ? 14.758 -1.902 -17.398 1.00 60.19 107 LEU A N 1
ATOM 902 C CA . LEU A 1 107 ? 14.108 -0.844 -18.159 1.00 60.19 107 LEU A CA 1
ATOM 903 C C . LEU A 1 107 ? 15.138 0.207 -18.601 1.00 60.19 107 LEU A C 1
ATOM 905 O O . LEU A 1 107 ? 15.079 1.357 -18.183 1.00 60.19 107 LEU A O 1
ATOM 909 N N . LEU A 1 108 ? 16.103 -0.208 -19.424 1.00 52.75 108 LEU A N 1
ATOM 910 C CA . LEU A 1 108 ? 16.938 0.707 -20.212 1.00 52.75 108 LEU A CA 1
ATOM 911 C C . LEU A 1 108 ? 16.221 1.112 -21.510 1.00 52.75 108 LEU A C 1
ATOM 913 O O . LEU A 1 108 ? 16.395 2.225 -21.992 1.00 52.75 108 LEU A O 1
ATOM 917 N N . GLU A 1 109 ? 15.346 0.247 -22.027 1.00 54.44 109 GLU A N 1
ATOM 918 C CA . GLU A 1 109 ? 14.496 0.522 -23.185 1.00 54.44 109 GLU A CA 1
ATOM 919 C C . GLU A 1 109 ? 13.026 0.536 -22.761 1.00 54.44 109 GLU A C 1
ATOM 921 O O . GLU A 1 109 ? 12.568 -0.350 -22.036 1.00 54.44 109 GLU A O 1
ATOM 926 N N . ARG A 1 110 ? 12.286 1.567 -23.188 1.00 59.88 110 ARG A N 1
ATOM 927 C CA . ARG A 1 110 ? 10.868 1.770 -22.856 1.00 59.88 110 ARG A CA 1
ATOM 928 C C . ARG A 1 110 ? 10.010 0.795 -23.679 1.00 59.88 110 ARG A C 1
ATOM 930 O O . ARG A 1 110 ? 9.889 0.997 -24.886 1.00 59.88 110 ARG A O 1
ATOM 937 N N . PRO A 1 111 ? 9.362 -0.222 -23.078 1.00 61.72 111 PRO A N 1
ATOM 938 C CA . PRO A 1 111 ? 8.459 -1.100 -23.811 1.00 61.72 111 PRO A CA 1
ATOM 939 C C . PRO A 1 111 ? 7.290 -0.289 -24.369 1.00 61.72 111 PRO A C 1
ATOM 941 O O . PRO A 1 111 ? 6.726 0.549 -23.663 1.00 61.72 111 PRO A O 1
ATOM 944 N N . THR A 1 112 ? 6.869 -0.571 -25.601 1.00 62.03 112 THR A N 1
ATOM 945 C CA . THR A 1 112 ? 5.792 0.164 -26.291 1.00 62.03 112 THR A CA 1
ATOM 946 C C . THR A 1 112 ? 4.475 0.176 -25.498 1.00 62.03 112 THR A C 1
ATOM 948 O O . THR A 1 112 ? 3.711 1.136 -25.553 1.00 62.03 112 THR A O 1
ATOM 951 N N . ALA A 1 113 ? 4.234 -0.852 -24.677 1.00 59.94 113 ALA A N 1
ATOM 952 C CA . ALA A 1 113 ? 3.080 -0.948 -23.778 1.00 59.94 113 ALA A CA 1
ATOM 953 C C . ALA A 1 113 ? 3.076 0.091 -22.626 1.00 59.94 113 ALA A C 1
ATOM 955 O O . ALA A 1 113 ? 2.060 0.264 -21.947 1.00 59.94 113 ALA A O 1
ATOM 956 N N . LEU A 1 114 ? 4.196 0.787 -22.394 1.00 59.25 114 LEU A N 1
ATOM 957 C CA . LEU A 1 114 ? 4.418 1.741 -21.298 1.00 59.25 114 LEU A CA 1
ATOM 958 C C . LEU A 1 114 ? 4.563 3.199 -21.772 1.00 59.25 114 LEU A C 1
ATOM 960 O O . LEU A 1 114 ? 5.048 4.048 -21.029 1.00 59.25 114 LEU A O 1
ATOM 964 N N . VAL A 1 115 ? 4.085 3.520 -22.978 1.00 60.06 115 VAL A N 1
ATOM 965 C CA . VAL A 1 115 ? 4.138 4.873 -23.584 1.00 60.06 115 VAL A CA 1
ATOM 966 C C . VAL A 1 115 ? 3.113 5.856 -22.968 1.00 60.06 115 VAL A C 1
ATOM 968 O O . VAL A 1 115 ? 3.023 7.023 -23.350 1.00 60.06 115 VAL A O 1
ATOM 971 N N . ASP A 1 116 ? 2.353 5.412 -21.964 1.00 64.19 116 ASP A N 1
ATOM 972 C CA . ASP A 1 116 ? 1.319 6.202 -21.294 1.00 64.19 116 ASP A CA 1
ATOM 973 C C . ASP A 1 116 ? 1.883 7.451 -20.585 1.00 64.19 116 ASP A C 1
ATOM 975 O O . ASP A 1 116 ? 2.978 7.433 -20.012 1.00 64.19 116 ASP A O 1
ATOM 979 N N . ARG A 1 117 ? 1.105 8.543 -20.548 1.00 60.62 117 ARG A N 1
ATOM 980 C CA . ARG A 1 117 ? 1.550 9.858 -20.031 1.00 60.62 117 ARG A CA 1
ATOM 981 C C . ARG A 1 117 ? 2.035 9.795 -18.578 1.00 60.62 117 ARG A C 1
ATOM 983 O O . ARG A 1 117 ? 2.910 10.559 -18.180 1.00 60.62 117 ARG A O 1
ATOM 990 N N . ILE A 1 118 ? 1.471 8.881 -17.789 1.00 65.56 118 ILE A N 1
ATOM 991 C CA . ILE A 1 118 ? 1.817 8.668 -16.378 1.00 65.56 118 ILE A CA 1
ATOM 992 C C . ILE A 1 118 ? 3.221 8.057 -16.224 1.00 65.56 118 ILE A C 1
ATOM 994 O O . ILE A 1 118 ? 3.953 8.443 -15.313 1.00 65.56 118 ILE A O 1
ATOM 998 N N . PHE A 1 119 ? 3.632 7.163 -17.128 1.00 66.69 119 PHE A N 1
ATOM 999 C CA . PHE A 1 119 ? 4.951 6.524 -17.074 1.00 66.69 119 PHE A CA 1
ATOM 1000 C C . PHE A 1 119 ? 6.059 7.427 -17.607 1.00 66.69 119 PHE A C 1
ATOM 1002 O O . PHE A 1 119 ? 7.203 7.286 -17.187 1.00 66.69 119 PHE A O 1
ATOM 1009 N N . ARG A 1 120 ? 5.728 8.413 -18.449 1.00 68.81 120 ARG A N 1
ATOM 1010 C CA . ARG A 1 120 ? 6.702 9.394 -18.943 1.00 68.81 120 ARG A CA 1
ATOM 1011 C C . ARG A 1 120 ? 7.402 10.141 -17.803 1.00 68.81 120 ARG A C 1
ATOM 1013 O O . ARG A 1 120 ? 8.621 10.105 -17.730 1.00 68.81 120 ARG A O 1
ATOM 1020 N N . ARG A 1 121 ? 6.640 10.698 -16.850 1.00 69.06 121 ARG A N 1
ATOM 1021 C CA . ARG A 1 121 ? 7.208 11.385 -15.668 1.00 69.06 121 ARG A CA 1
ATOM 1022 C C . ARG A 1 121 ? 8.028 10.452 -14.776 1.00 69.06 121 ARG A C 1
ATOM 1024 O O . ARG A 1 121 ? 8.986 10.888 -14.148 1.00 69.06 121 ARG A O 1
ATOM 1031 N N . PHE A 1 122 ? 7.634 9.182 -14.689 1.00 69.12 122 PHE A N 1
ATOM 1032 C CA . PHE A 1 122 ? 8.381 8.178 -13.935 1.00 69.12 122 PHE A CA 1
ATOM 1033 C C . PHE A 1 122 ? 9.742 7.896 -14.583 1.00 69.12 122 PHE A C 1
ATOM 1035 O O . PHE A 1 122 ? 10.753 7.911 -13.887 1.00 69.12 122 PHE A O 1
ATOM 1042 N N . PHE A 1 123 ? 9.777 7.695 -15.904 1.00 68.50 123 PHE A N 1
ATOM 1043 C CA . PHE A 1 123 ? 11.019 7.476 -16.645 1.00 68.50 123 PHE A CA 1
ATOM 1044 C C . PHE A 1 123 ? 11.911 8.719 -16.673 1.00 68.50 123 PHE A C 1
ATOM 1046 O O . PHE A 1 123 ? 13.105 8.578 -16.453 1.00 68.50 123 PHE A O 1
ATOM 1053 N N . GLU A 1 124 ? 11.348 9.922 -16.819 1.00 68.69 124 GLU A N 1
ATOM 1054 C CA . GLU A 1 124 ? 12.094 11.184 -16.677 1.00 68.69 124 GLU A CA 1
ATOM 1055 C C . GLU A 1 124 ? 12.773 11.275 -15.300 1.00 68.69 124 GLU A C 1
ATOM 1057 O O . GLU A 1 124 ? 13.963 11.560 -15.199 1.00 68.69 124 GLU A O 1
ATOM 1062 N N . ALA A 1 125 ? 12.051 10.972 -14.215 1.00 65.19 125 ALA A N 1
ATOM 1063 C CA . ALA A 1 125 ? 12.628 10.982 -12.871 1.00 65.19 125 ALA A CA 1
ATOM 1064 C C . ALA A 1 125 ? 13.705 9.897 -12.676 1.00 65.19 125 ALA A C 1
ATOM 1066 O O . ALA A 1 125 ? 14.716 10.146 -12.019 1.00 65.19 125 ALA A O 1
ATOM 1067 N N . ALA A 1 126 ? 13.501 8.700 -13.233 1.00 64.75 126 ALA A N 1
ATOM 1068 C CA . ALA A 1 126 ? 14.462 7.602 -13.154 1.00 64.75 126 ALA A CA 1
ATOM 1069 C C . ALA A 1 126 ? 15.746 7.899 -13.946 1.00 64.75 126 ALA A C 1
ATOM 1071 O O . ALA A 1 126 ? 16.839 7.685 -13.419 1.00 64.75 126 ALA A O 1
ATOM 1072 N N . GLU A 1 127 ? 15.615 8.457 -15.154 1.00 64.25 127 GLU A N 1
ATOM 1073 C CA . GLU A 1 127 ? 16.731 8.942 -15.970 1.00 64.25 127 GLU A CA 1
ATOM 1074 C C . GLU A 1 127 ? 17.545 9.949 -15.159 1.00 64.25 127 GLU A C 1
ATOM 1076 O O . GLU A 1 127 ? 18.718 9.692 -14.904 1.00 64.25 127 GLU A O 1
ATOM 1081 N N . VAL A 1 128 ? 16.908 10.989 -14.604 1.00 57.94 128 VAL A N 1
ATOM 1082 C CA . VAL A 1 128 ? 17.568 11.998 -13.756 1.00 57.94 128 VAL A CA 1
ATOM 1083 C C . VAL A 1 128 ? 18.321 11.388 -12.579 1.00 57.94 128 VAL A C 1
ATOM 1085 O O . VAL A 1 128 ? 19.407 11.855 -12.258 1.00 57.94 128 VAL A O 1
ATOM 1088 N N . ILE A 1 129 ? 17.786 10.364 -11.911 1.00 56.69 129 ILE A N 1
ATOM 1089 C CA . ILE A 1 129 ? 18.476 9.719 -10.783 1.00 56.69 129 ILE A CA 1
ATOM 1090 C C . ILE A 1 129 ? 19.723 8.965 -11.261 1.00 56.69 129 ILE A C 1
ATOM 1092 O O . ILE A 1 129 ? 20.757 9.050 -10.588 1.00 56.69 129 ILE A O 1
ATOM 1096 N N . SER A 1 130 ? 19.634 8.295 -12.416 1.00 59.66 130 SER A N 1
ATOM 1097 C CA . SER A 1 130 ? 20.720 7.516 -13.026 1.00 59.66 130 SER A CA 1
ATOM 1098 C C . SER A 1 130 ? 21.859 8.358 -13.612 1.00 59.66 130 SER A C 1
ATOM 1100 O O . SER A 1 130 ? 22.961 7.843 -13.776 1.00 59.66 130 SER A O 1
ATOM 1102 N N . LEU A 1 131 ? 21.623 9.650 -13.862 1.00 63.97 131 LEU A N 1
ATOM 1103 C CA . LEU A 1 131 ? 22.629 10.566 -14.397 1.00 63.97 131 LEU A CA 1
ATOM 1104 C C . LEU A 1 131 ? 23.803 10.784 -13.425 1.00 63.97 131 LEU A C 1
ATOM 1106 O O . LEU A 1 131 ? 23.628 10.981 -12.209 1.00 63.97 131 LEU A O 1
ATOM 1110 N N . THR A 1 132 ? 25.006 10.851 -13.992 1.00 67.94 132 THR A N 1
ATOM 1111 C CA . THR A 1 132 ? 26.207 11.379 -13.334 1.00 67.94 132 THR A CA 1
ATOM 1112 C C . THR A 1 132 ? 26.029 12.857 -12.968 1.00 67.94 132 THR A C 1
ATOM 1114 O O . THR A 1 132 ? 25.067 13.520 -13.360 1.00 67.94 132 THR A O 1
ATOM 1117 N N . LYS A 1 133 ? 26.937 13.410 -12.159 1.00 58.75 133 LYS A N 1
ATOM 1118 C CA . LYS A 1 133 ? 26.830 14.799 -11.681 1.00 58.75 133 LYS A CA 1
ATOM 1119 C C . LYS A 1 133 ? 26.872 15.812 -12.838 1.00 58.75 133 LYS A C 1
ATOM 1121 O O . LYS A 1 133 ? 26.141 16.803 -12.811 1.00 58.75 133 LYS A O 1
ATOM 1126 N N . GLU A 1 134 ? 27.672 15.532 -13.856 1.00 70.31 134 GLU A N 1
ATOM 1127 C CA . GLU A 1 134 ? 27.818 16.319 -15.079 1.00 70.31 134 GLU A CA 1
ATOM 1128 C C . GLU A 1 134 ? 26.577 16.192 -15.972 1.00 70.31 134 GLU A C 1
ATOM 1130 O O . GLU A 1 134 ? 26.027 17.205 -16.404 1.00 70.31 134 GLU A O 1
ATOM 1135 N N . GLU A 1 135 ? 26.045 14.982 -16.149 1.00 64.81 135 GLU A N 1
ATOM 1136 C CA . GLU A 1 135 ? 24.798 14.767 -16.893 1.00 64.81 135 GLU A CA 1
ATOM 1137 C C . GLU A 1 135 ? 23.588 15.405 -16.190 1.00 64.81 135 GLU A C 1
ATOM 1139 O O . GLU A 1 135 ? 22.728 15.983 -16.851 1.00 64.81 135 GLU A O 1
ATOM 1144 N N . LYS A 1 136 ? 23.541 15.400 -14.848 1.00 53.22 136 LYS A N 1
ATOM 1145 C CA . LYS A 1 136 ? 22.518 16.122 -14.068 1.00 53.22 136 LYS A CA 1
ATOM 1146 C C . LYS A 1 136 ? 22.557 17.622 -14.330 1.00 53.22 136 LYS A C 1
ATOM 1148 O O . LYS A 1 136 ? 21.499 18.232 -14.479 1.00 53.22 136 LYS A O 1
ATOM 1153 N N . LYS A 1 137 ? 23.750 18.225 -14.397 1.00 63.28 137 LYS A N 1
ATOM 1154 C CA . LYS A 1 137 ? 23.900 19.650 -14.742 1.00 63.28 137 LYS A CA 1
ATOM 1155 C C . LYS A 1 137 ? 23.382 19.935 -16.151 1.00 63.28 137 LYS A C 1
ATOM 1157 O O . LYS A 1 137 ? 22.622 20.885 -16.322 1.00 63.28 137 LYS A O 1
ATOM 1162 N N . GLN A 1 138 ? 23.739 19.097 -17.124 1.00 66.38 138 GLN A N 1
ATOM 1163 C CA . GLN A 1 138 ? 23.286 19.246 -18.507 1.00 66.38 138 GLN A CA 1
ATOM 1164 C C . GLN A 1 138 ? 21.760 19.095 -18.620 1.00 66.38 138 GLN A C 1
ATOM 1166 O O . GLN A 1 138 ? 21.097 19.914 -19.251 1.00 66.38 138 GLN A O 1
ATOM 1171 N N . TYR A 1 139 ? 21.187 18.098 -17.942 1.00 61.78 139 TYR A N 1
ATOM 1172 C CA . TYR A 1 139 ? 19.746 17.858 -17.908 1.00 61.78 139 TYR A CA 1
ATOM 1173 C C . TYR A 1 139 ? 18.978 19.040 -17.302 1.00 61.78 139 TYR A C 1
ATOM 1175 O O . TYR A 1 139 ? 18.002 19.513 -17.882 1.00 61.78 139 TYR A O 1
ATOM 1183 N N . VAL A 1 140 ? 19.437 19.566 -16.158 1.00 61.25 140 VAL A N 1
ATOM 1184 C CA . VAL A 1 140 ? 18.834 20.752 -15.527 1.00 61.25 140 VAL A CA 1
ATOM 1185 C C . VAL A 1 140 ? 18.942 21.975 -16.440 1.00 61.25 140 VAL A C 1
ATOM 1187 O O . VAL A 1 140 ? 17.967 22.710 -16.565 1.00 61.25 140 VAL 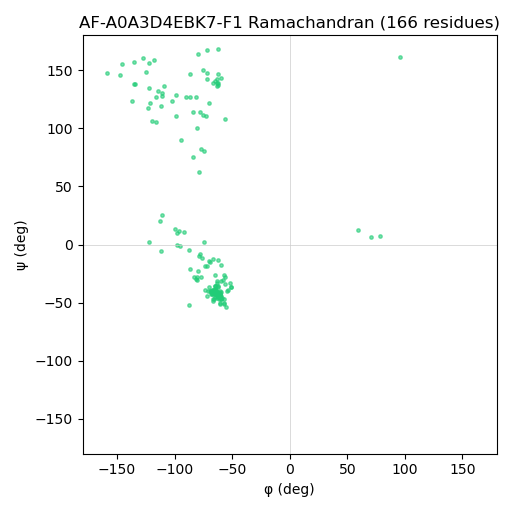A O 1
ATOM 1190 N N . SER A 1 141 ? 20.076 22.167 -17.122 1.00 64.56 141 SER A N 1
ATOM 1191 C CA . SER A 1 141 ? 20.259 23.256 -18.090 1.00 64.56 141 SER A CA 1
ATOM 1192 C C . SER A 1 141 ? 19.268 23.167 -19.254 1.00 64.56 141 SER A C 1
ATOM 1194 O O . SER A 1 141 ? 18.658 24.170 -19.616 1.00 64.56 141 SER A O 1
ATOM 1196 N N . ASN A 1 142 ? 19.062 21.973 -19.816 1.00 68.12 142 ASN A N 1
ATOM 1197 C CA . ASN A 1 142 ? 18.108 21.762 -20.909 1.00 68.12 142 ASN A CA 1
ATOM 1198 C C . ASN A 1 142 ? 16.665 22.019 -20.452 1.00 68.12 142 ASN A C 1
ATOM 1200 O O . ASN A 1 142 ? 15.913 22.703 -21.140 1.00 68.12 142 ASN A O 1
ATOM 1204 N N . MET A 1 143 ? 16.304 21.550 -19.254 1.00 63.56 143 MET A N 1
ATOM 1205 C CA . MET A 1 143 ? 14.980 21.780 -18.671 1.00 63.56 143 MET A CA 1
ATOM 1206 C C . MET A 1 143 ? 14.709 23.272 -18.392 1.00 63.56 143 MET A C 1
ATOM 1208 O O . MET A 1 143 ? 13.572 23.722 -18.524 1.00 63.56 143 MET A O 1
ATOM 1212 N N . ILE A 1 144 ? 15.727 24.044 -17.993 1.00 63.09 144 ILE A N 1
ATOM 1213 C CA . ILE A 1 144 ? 15.618 25.503 -17.824 1.00 63.09 144 ILE A CA 1
ATOM 1214 C C . ILE A 1 144 ? 15.401 26.174 -19.186 1.00 63.09 144 ILE A C 1
ATOM 1216 O O . ILE A 1 144 ? 14.440 26.925 -19.338 1.00 63.09 144 ILE A O 1
ATOM 1220 N N . ASN A 1 145 ? 16.202 25.823 -20.196 1.00 69.31 145 ASN A N 1
ATOM 1221 C CA . ASN A 1 145 ? 16.085 26.383 -21.546 1.00 69.31 145 ASN A CA 1
ATOM 1222 C C . ASN A 1 145 ? 14.711 26.121 -22.189 1.00 69.31 145 ASN A C 1
ATOM 1224 O O . ASN A 1 145 ? 14.142 27.012 -22.821 1.00 69.31 145 ASN A O 1
ATOM 1228 N N . GLU A 1 146 ? 14.145 24.924 -22.016 1.00 64.31 146 GLU A N 1
ATOM 1229 C CA . GLU A 1 146 ? 12.799 24.605 -22.511 1.00 64.31 146 GLU A CA 1
ATOM 1230 C C . GLU A 1 146 ? 11.717 25.463 -21.840 1.00 64.31 146 GLU A C 1
ATOM 1232 O O . GLU A 1 146 ? 10.800 25.945 -22.510 1.00 64.31 146 GLU A O 1
ATOM 1237 N N . ARG A 1 147 ? 11.830 25.693 -20.525 1.00 55.41 147 ARG A N 1
ATOM 1238 C CA . ARG A 1 147 ? 10.895 26.547 -19.775 1.00 55.41 147 ARG A CA 1
ATOM 1239 C C . ARG A 1 147 ? 11.006 28.009 -20.188 1.00 55.41 147 ARG A C 1
ATOM 1241 O O . ARG A 1 147 ? 9.974 28.653 -20.360 1.00 55.41 147 ARG A O 1
ATOM 1248 N N . ASP A 1 148 ? 12.219 28.508 -20.393 1.00 62.66 148 ASP A N 1
ATOM 1249 C CA . ASP A 1 148 ? 12.445 29.878 -20.855 1.00 62.66 148 ASP A CA 1
ATOM 1250 C C . ASP A 1 148 ? 11.897 30.081 -22.270 1.00 62.66 148 ASP A C 1
ATOM 1252 O O . ASP A 1 148 ? 11.183 31.050 -22.523 1.00 62.66 148 ASP A O 1
ATOM 1256 N N . THR A 1 149 ? 12.116 29.113 -23.164 1.00 70.06 149 THR A N 1
ATOM 1257 C CA . THR A 1 149 ? 11.556 29.129 -24.525 1.00 70.06 149 THR A CA 1
ATOM 1258 C C . THR A 1 149 ? 10.026 29.128 -24.498 1.00 70.06 149 THR A C 1
ATOM 1260 O O . THR A 1 149 ? 9.378 29.911 -25.194 1.00 70.06 149 THR A O 1
ATOM 1263 N N . TYR A 1 150 ? 9.420 28.279 -23.662 1.00 65.00 150 TYR A N 1
ATOM 1264 C CA . TYR A 1 150 ? 7.968 28.238 -23.495 1.00 65.00 150 TYR A CA 1
ATOM 1265 C C . TYR A 1 150 ? 7.412 29.568 -22.968 1.00 65.00 150 TYR A C 1
ATOM 1267 O O . TYR A 1 150 ? 6.424 30.073 -23.503 1.00 65.00 150 TYR A O 1
ATOM 1275 N N . ASN A 1 151 ? 8.062 30.161 -21.962 1.00 58.44 151 ASN A N 1
ATOM 1276 C CA . ASN A 1 151 ? 7.661 31.447 -21.394 1.00 58.44 151 ASN A CA 1
ATOM 1277 C C . ASN A 1 151 ? 7.777 32.587 -22.414 1.00 58.44 151 ASN A C 1
ATOM 1279 O O . ASN A 1 151 ? 6.878 33.419 -22.488 1.00 58.44 151 ASN A O 1
ATOM 1283 N N . GLN A 1 152 ? 8.822 32.602 -23.245 1.00 68.31 152 GLN A N 1
ATOM 1284 C CA . GLN A 1 152 ? 8.973 33.586 -24.322 1.00 68.31 152 GLN A CA 1
ATOM 1285 C C . GLN A 1 152 ? 7.851 33.478 -25.363 1.00 68.31 152 GLN A C 1
ATOM 1287 O O . GLN A 1 152 ? 7.280 34.490 -25.767 1.00 68.31 152 GLN A O 1
ATOM 1292 N N . ILE A 1 153 ? 7.481 32.256 -25.762 1.00 70.44 153 ILE A N 1
ATOM 1293 C CA . ILE A 1 153 ? 6.370 32.026 -26.699 1.00 70.44 153 ILE A CA 1
ATOM 1294 C C . ILE A 1 153 ? 5.029 32.424 -26.068 1.00 70.44 153 ILE A C 1
ATOM 1296 O O . ILE A 1 153 ? 4.185 33.021 -26.739 1.00 70.44 153 ILE A O 1
ATOM 1300 N N . ALA A 1 154 ? 4.812 32.095 -24.793 1.00 65.50 154 ALA A N 1
ATOM 1301 C CA . ALA A 1 154 ? 3.601 32.465 -24.067 1.00 65.50 154 ALA A CA 1
ATOM 1302 C C . ALA A 1 154 ? 3.462 33.991 -23.945 1.00 65.50 154 ALA A C 1
ATOM 1304 O O . ALA A 1 154 ? 2.408 34.527 -24.280 1.00 65.50 154 ALA A O 1
ATOM 1305 N N . TYR A 1 155 ? 4.544 34.681 -23.578 1.00 63.56 155 TYR A N 1
ATOM 1306 C CA . TYR A 1 155 ? 4.599 36.139 -23.491 1.00 63.56 155 TYR A CA 1
ATOM 1307 C C . TYR A 1 155 ? 4.344 36.810 -24.848 1.00 63.56 155 TYR A C 1
ATOM 1309 O O . TYR A 1 155 ? 3.537 37.729 -24.942 1.00 63.56 155 TYR A O 1
ATOM 1317 N N . ALA A 1 156 ? 4.943 36.303 -25.932 1.00 68.62 156 ALA A N 1
ATOM 1318 C CA . ALA A 1 156 ? 4.699 36.818 -27.282 1.00 68.62 156 ALA A CA 1
ATOM 1319 C C . ALA A 1 156 ? 3.230 36.659 -27.726 1.00 68.62 156 ALA A C 1
ATOM 1321 O O . ALA A 1 156 ? 2.687 37.527 -28.410 1.00 68.62 156 ALA A O 1
ATOM 1322 N N . ARG A 1 157 ? 2.562 35.568 -27.321 1.00 69.88 157 ARG A N 1
ATOM 1323 C CA . ARG A 1 157 ? 1.128 35.350 -27.587 1.00 69.88 157 ARG A CA 1
ATOM 1324 C C . ARG A 1 157 ? 0.233 36.276 -26.768 1.00 69.88 157 ARG A C 1
ATOM 1326 O O . ARG A 1 157 ? -0.771 36.751 -27.290 1.00 69.88 157 ARG A O 1
ATOM 1333 N N . GLU A 1 158 ? 0.574 36.503 -25.505 1.00 68.19 158 GLU A N 1
ATOM 1334 C CA . GLU A 1 158 ? -0.159 37.402 -24.611 1.00 68.19 158 GLU A CA 1
ATOM 1335 C C . GLU A 1 158 ? -0.052 38.856 -25.088 1.00 68.19 158 GLU A C 1
ATOM 1337 O O . GLU A 1 158 ? -1.074 39.509 -25.288 1.00 68.19 158 GLU A O 1
ATOM 1342 N N . PHE A 1 159 ? 1.158 39.311 -25.423 1.00 63.75 159 PHE A N 1
ATOM 1343 C CA . PHE A 1 159 ? 1.399 40.655 -25.948 1.00 63.75 159 PHE A CA 1
ATOM 1344 C C . PHE A 1 159 ? 0.729 40.883 -27.313 1.00 63.75 159 PHE A C 1
ATOM 1346 O O . PHE A 1 159 ? 0.091 41.909 -27.535 1.00 63.75 159 PHE A O 1
ATOM 1353 N N . GLY A 1 160 ? 0.791 39.900 -28.221 1.00 66.88 160 GLY A N 1
ATOM 1354 C CA . GLY A 1 160 ? 0.086 39.974 -29.507 1.00 66.88 160 GLY A CA 1
ATOM 1355 C C . GLY A 1 160 ? -1.440 40.038 -29.361 1.00 66.88 160 GLY A C 1
ATOM 1356 O O . GLY A 1 160 ? -2.116 40.681 -30.163 1.00 66.88 160 GLY A O 1
ATOM 1357 N N . ARG A 1 161 ? -1.995 39.413 -28.314 1.00 67.88 161 ARG A N 1
ATOM 1358 C CA . ARG A 1 161 ? -3.422 39.500 -27.981 1.00 67.88 161 ARG A CA 1
ATOM 1359 C C . ARG A 1 161 ? -3.789 40.867 -27.394 1.00 67.88 161 ARG A C 1
ATOM 1361 O O . ARG A 1 161 ? -4.852 41.379 -27.727 1.00 67.88 161 ARG A O 1
ATOM 1368 N N . GLU A 1 162 ? -2.944 41.455 -26.549 1.00 64.19 162 GLU A N 1
ATOM 1369 C CA . GLU A 1 162 ? -3.169 42.800 -25.998 1.00 64.19 162 GLU A CA 1
ATOM 1370 C C . GLU A 1 162 ? -3.091 43.900 -27.066 1.00 64.19 162 GLU A C 1
ATOM 1372 O O . GLU A 1 162 ? -3.954 44.777 -27.097 1.00 64.19 162 GLU A O 1
ATOM 1377 N N . GLU A 1 163 ? -2.120 43.839 -27.981 1.00 62.41 163 GLU A N 1
ATOM 1378 C CA . GLU A 1 163 ? -2.010 44.796 -29.093 1.00 62.41 163 GLU A CA 1
ATOM 1379 C C . GLU A 1 163 ? -3.195 44.686 -30.066 1.00 62.41 163 GLU A C 1
ATOM 1381 O O . GLU A 1 163 ? -3.735 45.704 -30.495 1.00 62.41 163 GLU A O 1
ATOM 1386 N N . GLY A 1 164 ? -3.682 43.469 -30.340 1.00 64.38 164 GLY A N 1
ATOM 1387 C CA . GLY A 1 164 ? -4.892 43.261 -31.144 1.00 64.38 164 GLY A CA 1
ATOM 1388 C C . GLY A 1 164 ? -6.178 43.801 -30.501 1.00 64.38 164 GLY A C 1
ATOM 1389 O O . GLY A 1 164 ? -7.107 44.152 -31.219 1.00 64.38 164 GLY A O 1
ATOM 1390 N N . ILE A 1 165 ? -6.233 43.902 -29.166 1.00 66.94 165 ILE A N 1
ATOM 1391 C CA . ILE A 1 165 ? -7.354 44.513 -28.426 1.00 66.94 165 ILE A CA 1
ATOM 1392 C C . ILE A 1 165 ? -7.251 46.045 -28.409 1.00 66.94 165 ILE A C 1
ATOM 1394 O O . ILE A 1 165 ? -8.274 46.715 -28.349 1.00 66.94 165 ILE A O 1
ATOM 1398 N N . LYS A 1 166 ? -6.040 46.614 -28.447 1.00 62.78 166 LYS A N 1
ATOM 1399 C CA . LYS A 1 166 ? -5.836 48.074 -28.485 1.00 62.78 166 LYS A CA 1
ATOM 1400 C C . LYS A 1 166 ? -6.006 48.685 -29.876 1.00 62.78 166 LYS A C 1
ATOM 1402 O O . LYS A 1 166 ? -6.298 49.873 -29.968 1.00 62.78 166 LYS A O 1
ATOM 1407 N N . GLN A 1 167 ? -5.751 47.915 -30.933 1.00 58.69 167 GLN A N 1
ATOM 1408 C CA . GLN A 1 167 ? -5.807 48.382 -32.326 1.00 58.69 167 GLN A CA 1
ATOM 1409 C C . GLN A 1 167 ? -7.129 48.047 -33.045 1.00 58.69 167 GLN A C 1
ATOM 1411 O O . GLN A 1 167 ? -7.275 48.401 -34.215 1.00 58.69 167 GLN A O 1
ATOM 1416 N N . GLY A 1 168 ? -8.070 47.374 -32.374 1.00 46.91 168 GLY A N 1
ATOM 1417 C CA . GLY A 1 168 ? -9.452 47.168 -32.831 1.00 46.91 168 GLY A CA 1
ATOM 1418 C C . GLY A 1 168 ? -10.424 48.056 -32.071 1.00 46.91 168 GLY A C 1
ATOM 1419 O O . GLY A 1 168 ? -11.392 48.523 -32.708 1.00 46.91 168 GLY A O 1
#

pLDDT: mean 76.23, std 13.84, range [46.62, 97.81]